Protein AF-A0A661CD72-F1 (afdb_monomer)

Solvent-accessible surface area (backbone atoms only — not comparable to full-atom values): 7398 Å² total; per-residue (Å²): 133,91,48,79,47,77,49,76,44,62,72,29,41,49,78,42,43,16,48,52,50,24,50,52,49,65,44,12,59,56,70,74,52,71,50,67,58,40,81,94,73,77,86,70,86,65,49,59,86,36,34,64,46,41,31,49,52,61,67,68,39,82,72,33,51,35,37,39,39,34,20,54,26,34,47,82,48,103,62,37,39,30,32,62,27,31,40,39,37,36,52,82,50,101,55,30,26,34,42,34,40,39,30,44,60,89,35,50,51,63,87,63,80,88,53,49,67,61,50,50,51,52,50,52,52,52,52,28,60,76,58,72,33,80,131

Mean predicted aligned error: 6.31 Å

Sequence (135 aa):
MSHIIEVVFEDVFVDSVGTLLKELCKAGKPITNYSLSADWEIEAEIDWQSAESITQCLKTCTNCWSFFINLSELNIIKHLSIKNCSIQVLQYDLKKYDVNLNFKWEDIRLRDSTDFVETLMKFSRNMAFKYGIMP

Structure (mmCIF, N/CA/C/O backbone):
data_AF-A0A661CD72-F1
#
_entry.id   AF-A0A661CD72-F1
#
loop_
_atom_site.group_PDB
_atom_site.id
_atom_site.type_symbol
_atom_site.label_atom_id
_atom_site.label_alt_id
_atom_site.label_comp_id
_atom_site.label_asym_id
_atom_site.label_entity_id
_atom_site.label_seq_id
_atom_site.pdbx_PDB_ins_code
_atom_site.Cartn_x
_atom_site.Cartn_y
_atom_site.Cartn_z
_atom_site.occupancy
_atom_site.B_iso_or_equiv
_atom_site.auth_seq_id
_atom_site.auth_comp_id
_atom_site.auth_asym_id
_atom_site.auth_atom_id
_atom_site.pdbx_PDB_model_num
ATOM 1 N N . MET A 1 1 ? 7.784 -18.145 -17.004 1.00 52.91 1 MET A N 1
ATOM 2 C CA . MET A 1 1 ? 7.058 -18.379 -15.739 1.00 52.91 1 MET A CA 1
ATOM 3 C C . MET A 1 1 ? 6.796 -17.015 -15.12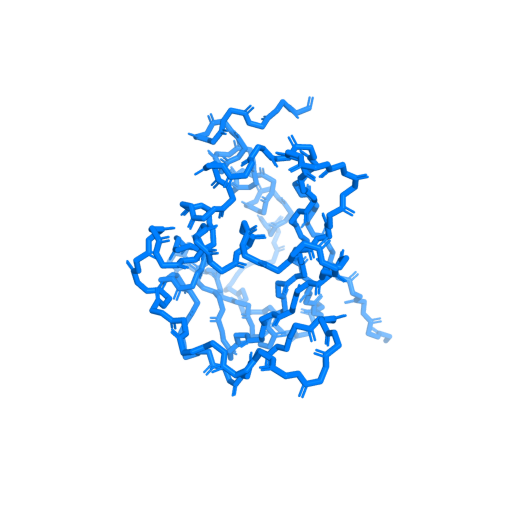9 1.00 52.91 1 MET A C 1
ATOM 5 O O . MET A 1 1 ? 7.710 -16.204 -15.139 1.00 52.91 1 MET A O 1
ATOM 9 N N . SER A 1 2 ? 5.557 -16.734 -14.727 1.00 75.12 2 SER A N 1
ATOM 10 C CA . SER A 1 2 ? 5.202 -15.487 -14.033 1.00 75.12 2 SER A CA 1
ATOM 11 C C . SER A 1 2 ? 5.618 -15.638 -12.570 1.00 75.12 2 SER A C 1
ATOM 13 O O . SER A 1 2 ? 5.272 -16.645 -11.952 1.00 75.12 2 SER A O 1
ATOM 15 N N . HIS A 1 3 ? 6.412 -14.702 -12.051 1.00 84.00 3 HIS A N 1
ATOM 16 C CA . HIS A 1 3 ? 6.821 -14.673 -10.646 1.00 84.00 3 HIS A CA 1
ATOM 17 C C . HIS A 1 3 ? 6.062 -13.548 -9.951 1.00 84.00 3 HIS A C 1
ATOM 19 O O . HIS A 1 3 ? 6.099 -12.408 -10.416 1.00 84.00 3 HIS A O 1
ATOM 25 N N . ILE A 1 4 ? 5.382 -13.873 -8.854 1.00 88.75 4 ILE A N 1
ATOM 26 C CA . ILE A 1 4 ? 4.769 -12.877 -7.976 1.00 88.75 4 ILE A CA 1
ATOM 27 C C . ILE A 1 4 ? 5.835 -12.426 -6.981 1.00 88.75 4 ILE A C 1
ATOM 29 O O . ILE A 1 4 ? 6.575 -13.248 -6.440 1.00 88.75 4 ILE A O 1
ATOM 33 N N . ILE A 1 5 ? 5.927 -11.116 -6.786 1.00 89.81 5 ILE A N 1
ATOM 34 C CA . ILE A 1 5 ? 6.737 -10.488 -5.752 1.00 89.81 5 ILE A CA 1
ATOM 35 C C . ILE A 1 5 ? 5.787 -9.897 -4.725 1.00 89.81 5 ILE A C 1
ATOM 37 O O . ILE A 1 5 ? 4.822 -9.218 -5.086 1.00 89.81 5 ILE A O 1
ATOM 41 N N . GLU A 1 6 ? 6.107 -10.140 -3.460 1.00 91.94 6 GLU A N 1
ATOM 42 C CA . GLU A 1 6 ? 5.346 -9.662 -2.315 1.00 91.94 6 GLU A CA 1
ATOM 43 C C . GLU A 1 6 ? 6.262 -8.831 -1.414 1.00 91.94 6 GLU A C 1
ATOM 45 O O . GLU A 1 6 ? 7.395 -9.220 -1.116 1.00 91.94 6 GLU A O 1
ATOM 50 N N . VAL A 1 7 ? 5.780 -7.662 -1.000 1.00 91.19 7 VAL A N 1
ATOM 51 C CA . VAL A 1 7 ? 6.399 -6.856 0.057 1.00 91.19 7 VAL A CA 1
ATOM 52 C C . VAL A 1 7 ? 5.406 -6.770 1.200 1.00 91.19 7 VAL A C 1
ATOM 54 O O . VAL A 1 7 ? 4.357 -6.149 1.046 1.00 91.19 7 VAL A O 1
ATOM 57 N N . VAL A 1 8 ? 5.755 -7.384 2.325 1.00 92.88 8 VAL A N 1
ATOM 58 C CA . VAL A 1 8 ? 4.899 -7.495 3.508 1.00 92.88 8 VAL A CA 1
ATOM 59 C C . VAL A 1 8 ? 5.393 -6.520 4.573 1.00 92.88 8 VAL A C 1
ATOM 61 O O . VAL A 1 8 ? 6.566 -6.531 4.949 1.00 92.88 8 VAL A O 1
ATOM 64 N N . PHE A 1 9 ? 4.494 -5.660 5.039 1.00 91.94 9 PHE A N 1
ATOM 65 C CA . PHE A 1 9 ? 4.668 -4.850 6.237 1.00 91.94 9 PHE A CA 1
ATOM 66 C C . PHE A 1 9 ? 3.812 -5.462 7.342 1.00 91.94 9 PHE A C 1
ATOM 68 O O . PHE A 1 9 ? 2.595 -5.288 7.327 1.00 91.94 9 PHE A O 1
ATOM 75 N N . GLU A 1 10 ? 4.439 -6.188 8.260 1.00 90.75 10 GLU A N 1
ATOM 76 C CA . GLU A 1 10 ? 3.732 -6.897 9.329 1.00 90.75 10 GLU A CA 1
ATOM 77 C C . GLU A 1 10 ? 3.401 -5.968 10.503 1.00 90.75 10 GLU A C 1
ATOM 79 O O . GLU A 1 10 ? 4.114 -4.994 10.773 1.00 90.75 10 GLU A O 1
ATOM 84 N N . ASP A 1 11 ? 2.343 -6.303 11.243 1.00 89.25 11 ASP A N 1
ATOM 85 C CA . ASP A 1 11 ? 2.086 -5.757 12.582 1.00 89.25 11 ASP A CA 1
ATOM 86 C C . ASP A 1 11 ? 1.897 -4.218 12.635 1.00 89.25 11 ASP A C 1
ATOM 88 O O . ASP A 1 11 ? 2.148 -3.557 13.652 1.00 89.25 11 ASP A O 1
ATOM 92 N N . VAL A 1 12 ? 1.396 -3.622 11.550 1.00 89.75 12 VAL A N 1
ATOM 93 C CA . VAL A 1 12 ? 1.186 -2.175 11.415 1.00 89.75 12 VAL A CA 1
ATOM 94 C C . VAL A 1 12 ? -0.012 -1.725 12.254 1.00 89.75 12 VAL A C 1
ATOM 96 O O . VAL A 1 12 ? -1.140 -2.189 12.079 1.00 89.75 12 VAL A O 1
ATOM 99 N N . PHE A 1 13 ? 0.201 -0.766 13.156 1.00 87.81 13 PHE A N 1
ATOM 100 C CA . PHE A 1 13 ? -0.883 -0.188 13.955 1.00 87.81 13 PHE A CA 1
ATOM 101 C C . PHE A 1 13 ? -1.903 0.545 13.081 1.00 87.81 13 PHE A C 1
ATOM 103 O O . PHE A 1 13 ? -1.525 1.293 12.181 1.00 87.81 13 PHE A O 1
ATOM 110 N N . VAL A 1 14 ? -3.193 0.408 13.404 1.00 85.56 14 VAL A N 1
ATOM 111 C CA . VAL A 1 14 ? -4.316 0.978 12.631 1.00 85.56 14 VAL A CA 1
ATOM 112 C C . VAL A 1 14 ? -4.139 2.455 12.244 1.00 85.56 14 VAL A C 1
ATOM 114 O O . VAL A 1 14 ? -4.437 2.838 11.114 1.00 85.56 14 VAL A O 1
ATOM 117 N N . ASP A 1 15 ? -3.603 3.283 13.144 1.00 83.00 15 ASP A N 1
ATOM 118 C CA . ASP A 1 15 ? -3.400 4.714 12.887 1.00 83.00 15 ASP A CA 1
ATOM 119 C C . ASP A 1 15 ? -2.252 4.967 11.880 1.00 83.00 15 ASP A C 1
ATOM 121 O O . ASP A 1 15 ? -2.295 5.924 11.098 1.00 83.00 15 ASP A O 1
ATOM 125 N N . SER A 1 16 ? -1.254 4.076 11.834 1.00 90.56 16 SER A N 1
ATOM 126 C CA . SER A 1 16 ? -0.186 4.076 10.825 1.00 90.56 16 SER A CA 1
ATOM 127 C C . SER A 1 16 ? -0.667 3.526 9.480 1.00 90.56 16 SER A C 1
ATOM 129 O O . SER A 1 16 ? -0.263 4.053 8.442 1.00 90.56 16 SER A O 1
ATOM 131 N N . VAL A 1 17 ? -1.561 2.526 9.473 1.00 89.75 17 VAL A N 1
ATOM 132 C CA . VAL A 1 17 ? -2.095 1.908 8.242 1.00 89.75 17 VAL A CA 1
ATOM 133 C C . VAL A 1 17 ? -2.766 2.950 7.351 1.00 89.75 17 VAL A C 1
ATOM 135 O O . VAL A 1 17 ? -2.441 3.035 6.169 1.00 89.75 17 VAL A O 1
ATOM 138 N N . GLY A 1 18 ? -3.651 3.793 7.895 1.00 8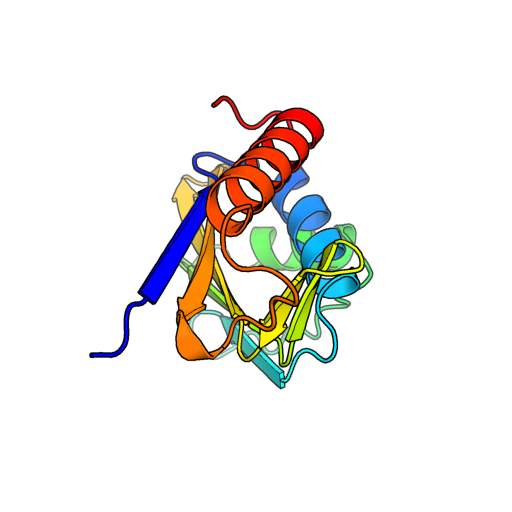9.06 18 GLY A N 1
ATOM 139 C CA . GLY A 1 18 ? -4.333 4.812 7.088 1.00 89.06 18 GLY A CA 1
ATOM 140 C C . GLY A 1 18 ? -3.369 5.807 6.435 1.00 89.06 18 GLY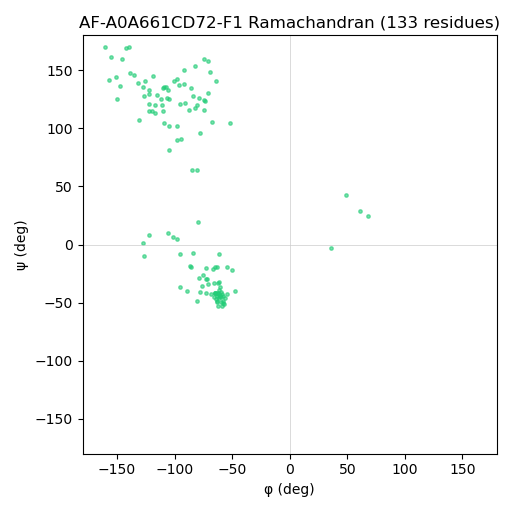 A C 1
ATOM 141 O O . GLY A 1 18 ? -3.547 6.197 5.278 1.00 89.06 18 GLY A O 1
ATOM 142 N N . THR A 1 19 ? -2.293 6.171 7.138 1.00 91.56 19 THR A N 1
ATOM 143 C CA . THR A 1 19 ? -1.261 7.068 6.597 1.00 91.56 19 THR A CA 1
ATOM 144 C C . THR A 1 19 ? -0.398 6.371 5.542 1.00 91.56 19 THR A C 1
ATOM 146 O O . THR A 1 19 ? -0.116 6.967 4.500 1.00 91.56 19 THR A O 1
ATOM 149 N N . LEU A 1 20 ? -0.020 5.111 5.776 1.00 92.31 20 LEU A N 1
ATOM 150 C CA . LEU A 1 20 ? 0.712 4.278 4.820 1.00 92.31 20 LEU A CA 1
ATOM 151 C C . LEU A 1 20 ? -0.088 4.097 3.522 1.00 92.31 20 LEU A C 1
ATOM 153 O O . LEU A 1 20 ? 0.425 4.364 2.435 1.00 92.31 20 LEU A O 1
ATOM 157 N N . LEU A 1 21 ? -1.365 3.722 3.627 1.00 91.00 21 LEU A N 1
ATOM 158 C CA . LEU A 1 21 ? -2.254 3.532 2.480 1.00 91.00 21 LEU A CA 1
ATOM 159 C C . LEU A 1 21 ? -2.469 4.822 1.695 1.00 91.00 21 LEU A C 1
ATOM 161 O O . LEU A 1 21 ? -2.409 4.792 0.468 1.00 91.00 21 LEU A O 1
ATOM 165 N N . LYS A 1 22 ? -2.643 5.963 2.372 1.00 91.88 22 LYS A N 1
ATOM 166 C CA . LYS A 1 22 ? -2.701 7.272 1.710 1.00 91.88 22 LYS A CA 1
ATOM 167 C C . LYS A 1 22 ? -1.451 7.525 0.868 1.00 91.88 22 LYS A C 1
ATOM 169 O O . LYS A 1 22 ? -1.559 8.003 -0.260 1.00 91.88 22 LYS A O 1
ATOM 174 N N . GLU A 1 23 ? -0.259 7.255 1.401 1.00 91.00 23 GLU A N 1
ATOM 175 C CA . GLU A 1 23 ? 0.981 7.481 0.653 1.00 91.00 23 GLU A CA 1
ATOM 176 C C . GLU A 1 23 ? 1.139 6.521 -0.522 1.00 91.00 23 GLU A C 1
ATOM 178 O O . GLU A 1 23 ? 1.462 6.972 -1.623 1.00 91.00 23 GLU A O 1
ATOM 183 N N . LEU A 1 24 ? 0.823 5.240 -0.331 1.00 89.75 24 LEU A N 1
ATOM 184 C CA . LEU A 1 24 ? 0.831 4.244 -1.402 1.00 89.75 24 LEU A CA 1
ATOM 185 C C . LEU A 1 24 ? -0.178 4.590 -2.507 1.00 89.75 24 LEU A C 1
ATOM 187 O O . LEU A 1 24 ? 0.184 4.581 -3.678 1.00 89.75 24 LEU A O 1
ATOM 191 N N . CYS A 1 25 ? -1.399 4.999 -2.159 1.00 88.25 25 CYS A N 1
ATOM 192 C CA . CYS A 1 25 ? -2.435 5.428 -3.110 1.00 88.25 25 CYS A CA 1
ATOM 193 C C . CYS A 1 25 ? -2.148 6.798 -3.745 1.00 88.25 25 CYS A C 1
ATOM 195 O O . CYS A 1 25 ? -2.710 7.160 -4.778 1.00 88.25 25 CYS A O 1
ATOM 197 N N . LYS A 1 26 ? -1.295 7.620 -3.129 1.00 87.62 26 LYS A N 1
ATOM 198 C CA . LYS A 1 26 ? -0.810 8.858 -3.748 1.00 87.62 26 LYS A CA 1
ATOM 199 C C . LYS A 1 26 ? 0.285 8.562 -4.771 1.00 87.62 26 LYS A C 1
ATOM 201 O O . LYS A 1 26 ? 0.297 9.186 -5.830 1.00 87.62 26 LYS A O 1
ATOM 206 N N . ALA A 1 27 ? 1.188 7.639 -4.443 1.00 85.94 27 ALA A N 1
ATOM 207 C CA . ALA A 1 27 ? 2.261 7.177 -5.317 1.00 85.94 27 ALA A CA 1
ATOM 208 C C . ALA A 1 27 ? 1.745 6.290 -6.461 1.00 85.94 27 ALA A C 1
ATOM 210 O O . ALA A 1 27 ? 2.327 6.271 -7.551 1.00 85.94 27 ALA A O 1
ATOM 211 N N . GLY A 1 28 ? 0.651 5.572 -6.215 1.00 78.00 28 GLY A N 1
ATOM 212 C CA . GLY A 1 28 ? -0.001 4.713 -7.179 1.00 78.00 28 GLY A CA 1
ATOM 213 C C . GLY A 1 28 ? -1.337 5.268 -7.635 1.00 78.00 28 GLY A C 1
ATOM 214 O O . GLY A 1 28 ? -2.318 5.236 -6.901 1.00 78.00 28 GLY A O 1
ATOM 215 N N . LYS A 1 29 ? -1.373 5.804 -8.855 1.00 74.31 29 LYS A N 1
ATOM 216 C CA . LYS A 1 29 ? -2.596 6.320 -9.470 1.00 74.31 29 LYS A CA 1
ATOM 217 C C . LYS A 1 29 ? -2.660 5.932 -10.943 1.00 74.31 29 LYS A C 1
ATOM 219 O O . LYS A 1 29 ? -1.626 5.964 -11.611 1.00 74.31 29 LYS A O 1
ATOM 224 N N . PRO A 1 30 ? -3.875 5.719 -11.473 1.00 82.44 30 PRO A N 1
ATOM 225 C CA . PRO A 1 30 ? -5.166 5.612 -10.765 1.00 82.44 30 PRO A CA 1
ATOM 226 C C . PRO A 1 30 ? -5.368 4.323 -9.933 1.00 82.44 30 PRO A C 1
ATOM 228 O O . PRO A 1 30 ? -4.757 3.290 -10.203 1.00 82.44 30 PRO A O 1
ATOM 231 N N . ILE A 1 31 ? -6.273 4.390 -8.944 1.00 83.19 31 ILE A N 1
ATOM 232 C CA . ILE A 1 31 ? -6.896 3.206 -8.320 1.00 83.19 31 ILE A CA 1
ATOM 233 C C . ILE A 1 31 ? -7.920 2.665 -9.317 1.00 83.19 31 ILE A C 1
ATOM 235 O O . ILE A 1 31 ? -8.780 3.417 -9.775 1.00 83.19 31 ILE A O 1
ATOM 239 N N . THR A 1 32 ? -7.813 1.391 -9.685 1.00 79.31 32 THR A N 1
ATOM 240 C CA . THR A 1 32 ? -8.692 0.767 -10.685 1.00 79.31 32 THR A CA 1
ATOM 241 C C . THR A 1 32 ? -9.941 0.169 -10.053 1.00 79.31 32 THR A C 1
ATOM 243 O O . THR A 1 32 ? -11.025 0.302 -10.613 1.00 79.31 32 THR A O 1
ATOM 246 N N . ASN A 1 33 ? -9.803 -0.466 -8.890 1.00 81.94 33 ASN A N 1
ATOM 247 C CA . ASN A 1 33 ? -10.902 -0.915 -8.040 1.00 81.94 33 ASN A CA 1
ATOM 248 C C . ASN A 1 33 ? -10.403 -1.153 -6.602 1.00 81.94 33 ASN A C 1
ATOM 250 O O . ASN A 1 33 ? -9.200 -1.152 -6.332 1.00 81.94 33 ASN A O 1
ATOM 254 N N . TYR A 1 34 ? -11.339 -1.361 -5.680 1.00 84.94 34 TYR A N 1
ATOM 255 C CA . TYR A 1 34 ? -11.062 -1.853 -4.335 1.00 84.94 34 TYR A CA 1
ATOM 256 C C . TYR A 1 34 ? -12.217 -2.745 -3.863 1.00 84.94 34 TYR A C 1
ATOM 258 O O . TYR A 1 34 ? -13.321 -2.666 -4.402 1.00 84.94 34 TYR A O 1
ATOM 266 N N . SER A 1 35 ? -11.966 -3.601 -2.875 1.00 82.06 35 SER A N 1
ATOM 267 C CA . SER A 1 35 ? -12.984 -4.462 -2.267 1.00 82.06 35 SER A CA 1
ATOM 268 C C . SER A 1 35 ? -12.705 -4.693 -0.787 1.00 82.06 35 SER A C 1
ATOM 270 O O . SER A 1 35 ? -11.572 -4.983 -0.401 1.00 82.06 35 SER A O 1
ATOM 272 N N . LEU A 1 36 ? -13.753 -4.620 0.027 1.00 76.38 36 LEU A N 1
ATOM 273 C CA . LEU A 1 36 ? -13.754 -4.997 1.440 1.00 76.38 36 LEU A CA 1
ATOM 274 C C . LEU A 1 36 ? -14.280 -6.430 1.553 1.00 76.38 36 LEU A C 1
ATOM 276 O O . LEU A 1 36 ? -15.276 -6.764 0.922 1.00 76.38 36 LEU A O 1
ATOM 280 N N . SER A 1 37 ? -13.657 -7.266 2.383 1.00 71.62 37 SER A N 1
ATOM 281 C CA . SER A 1 37 ? -14.226 -8.575 2.763 1.00 71.62 37 SER A CA 1
ATOM 282 C C . SER A 1 37 ? -15.299 -8.466 3.855 1.00 71.62 37 SER A C 1
ATOM 284 O O . SER A 1 37 ? -15.591 -9.442 4.541 1.00 71.62 37 SER A O 1
ATOM 286 N N . ALA A 1 38 ? -15.871 -7.274 4.034 1.00 59.75 38 ALA A N 1
ATOM 287 C CA . ALA A 1 38 ? -17.012 -7.062 4.907 1.00 59.75 38 ALA A CA 1
ATOM 288 C C . ALA A 1 38 ? -18.260 -7.723 4.306 1.00 59.75 38 ALA A C 1
ATOM 290 O O . ALA A 1 38 ? -18.419 -7.756 3.084 1.00 59.75 38 ALA A O 1
ATOM 291 N N . ASP A 1 39 ? -19.162 -8.198 5.166 1.00 51.56 39 ASP A N 1
ATOM 292 C CA . ASP A 1 39 ? -20.513 -8.589 4.767 1.00 51.56 39 ASP A CA 1
ATOM 293 C C . ASP A 1 39 ? -21.171 -7.439 3.987 1.00 51.56 39 ASP A C 1
ATOM 295 O O . ASP A 1 39 ? -21.464 -6.407 4.576 1.00 51.56 39 ASP A O 1
ATOM 299 N N . TRP A 1 40 ? -21.258 -7.607 2.662 1.00 46.84 40 TRP A N 1
ATOM 300 C CA . TRP A 1 40 ? -22.186 -7.134 1.612 1.00 46.84 40 TRP A CA 1
ATOM 301 C C . TRP A 1 40 ? -22.827 -5.726 1.668 1.00 46.84 40 TRP A C 1
ATOM 303 O O . TRP A 1 40 ? -23.514 -5.361 0.720 1.00 46.84 40 TRP A O 1
ATOM 313 N N . GLU A 1 41 ? -22.600 -4.913 2.696 1.00 47.53 41 GLU A N 1
ATOM 314 C CA . GLU A 1 41 ? -23.375 -3.699 2.991 1.00 47.53 41 GLU A CA 1
ATOM 315 C C . GLU A 1 41 ? -22.518 -2.435 3.177 1.00 47.53 41 GLU A C 1
AT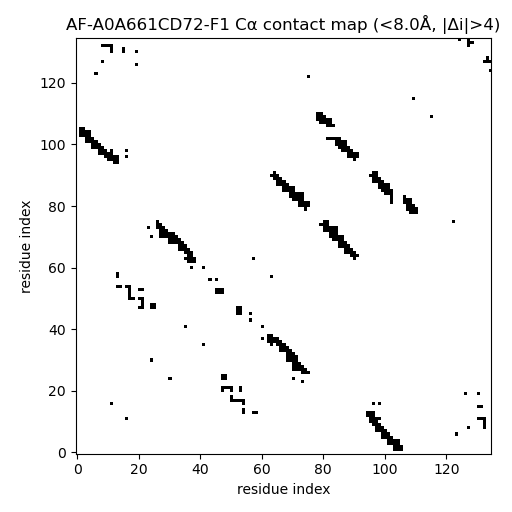OM 317 O O . GLU A 1 41 ? -23.059 -1.356 3.408 1.00 47.53 41 GLU A O 1
ATOM 322 N N . ILE A 1 42 ? -21.189 -2.518 3.040 1.00 54.41 42 ILE A N 1
ATOM 323 C CA . ILE A 1 42 ? -20.311 -1.342 3.150 1.00 54.41 42 ILE A CA 1
ATOM 324 C C . ILE A 1 42 ? -19.835 -0.906 1.759 1.00 54.41 42 ILE A C 1
ATOM 326 O O . ILE A 1 42 ? -18.711 -1.183 1.347 1.00 54.41 42 ILE A O 1
ATOM 330 N N . GLU A 1 43 ? -20.682 -0.159 1.048 1.00 56.19 43 GLU A N 1
ATOM 331 C CA . GLU A 1 43 ? -20.236 0.773 0.001 1.00 56.19 43 GLU A CA 1
ATOM 332 C C . GLU A 1 43 ? -19.757 2.074 0.671 1.00 56.19 43 GLU A C 1
ATOM 334 O O . GLU A 1 43 ? -20.368 3.134 0.550 1.00 56.19 43 GLU A O 1
ATOM 339 N N . ALA A 1 44 ? -18.686 1.999 1.466 1.00 62.16 44 ALA A N 1
ATOM 340 C CA . ALA A 1 44 ? -18.072 3.208 2.000 1.00 62.16 44 ALA A CA 1
ATOM 341 C C . ALA A 1 44 ? -17.304 3.900 0.872 1.00 62.16 44 ALA A C 1
ATOM 343 O O . ALA A 1 44 ? -16.318 3.365 0.373 1.00 62.16 44 ALA A O 1
ATOM 344 N N . GLU A 1 45 ? -17.725 5.101 0.480 1.00 75.44 45 GLU A N 1
ATOM 345 C CA . GLU A 1 45 ? -16.909 5.950 -0.384 1.00 75.44 45 GLU A CA 1
ATOM 346 C C . GLU A 1 45 ? -15.669 6.404 0.406 1.00 75.44 45 GLU A C 1
ATOM 348 O O . GLU A 1 45 ? -15.754 7.218 1.327 1.00 75.44 45 GLU A O 1
ATOM 353 N N . ILE A 1 46 ? -14.509 5.820 0.093 1.00 84.44 46 ILE A N 1
ATOM 354 C CA . ILE A 1 46 ? -13.241 6.125 0.766 1.00 84.44 46 ILE A CA 1
ATOM 355 C C . ILE A 1 46 ? -12.526 7.247 0.011 1.00 84.44 46 ILE A C 1
ATOM 357 O O . ILE A 1 46 ? -12.165 7.094 -1.160 1.00 84.44 46 ILE A O 1
ATOM 361 N N . ASP A 1 47 ? -12.237 8.354 0.699 1.00 89.19 47 ASP A N 1
ATOM 362 C CA . ASP A 1 47 ? -11.305 9.358 0.188 1.00 89.19 47 ASP A CA 1
ATOM 363 C C . ASP A 1 47 ? -9.866 8.866 0.385 1.00 89.19 47 ASP A C 1
ATOM 365 O O . ASP A 1 47 ? -9.239 9.057 1.429 1.00 89.19 47 ASP A O 1
ATOM 369 N N . TRP A 1 48 ? -9.311 8.274 -0.671 1.00 87.19 48 TRP A N 1
ATOM 370 C CA . TRP A 1 48 ? -7.940 7.761 -0.724 1.00 87.19 48 TRP A CA 1
ATOM 371 C C . TRP A 1 48 ? -6.845 8.817 -0.530 1.00 87.19 48 TRP A C 1
ATOM 373 O O . TRP A 1 48 ? -5.663 8.477 -0.457 1.00 87.19 48 TRP A O 1
ATOM 383 N N . GLN A 1 49 ? -7.192 10.105 -0.504 1.00 89.38 49 GLN A N 1
ATOM 384 C CA . GLN A 1 49 ? -6.258 11.190 -0.198 1.00 89.38 49 GLN A CA 1
ATOM 385 C C . GLN A 1 49 ? -6.302 11.611 1.282 1.00 89.38 49 GLN A C 1
ATOM 387 O O . GLN A 1 49 ? -5.419 12.356 1.731 1.00 89.38 49 GLN A O 1
ATOM 392 N N . SER A 1 50 ? -7.258 11.092 2.059 1.00 91.19 50 SER A N 1
ATOM 393 C CA . SER A 1 50 ? -7.441 11.360 3.484 1.00 91.19 50 SER A CA 1
ATOM 394 C C . SER A 1 50 ? -7.105 10.132 4.334 1.00 91.19 50 SER A C 1
ATOM 396 O O . SER A 1 50 ? -7.795 9.117 4.309 1.00 91.19 50 SER A O 1
ATOM 398 N N . ALA A 1 51 ? -6.051 10.242 5.149 1.00 90.81 51 ALA A N 1
ATOM 399 C CA . ALA A 1 51 ? -5.680 9.178 6.084 1.00 90.81 51 ALA A CA 1
ATOM 400 C C . ALA A 1 51 ? -6.792 8.929 7.117 1.00 90.81 51 ALA A C 1
ATOM 402 O O . ALA A 1 51 ? -7.006 7.793 7.519 1.00 90.81 51 ALA A O 1
ATOM 403 N N . GLU A 1 52 ? -7.524 9.976 7.509 1.00 91.38 52 GLU A N 1
ATOM 404 C CA . GLU A 1 52 ? -8.651 9.876 8.435 1.00 91.38 52 GLU A CA 1
ATOM 405 C C . GLU A 1 52 ? -9.812 9.078 7.832 1.00 91.38 52 GLU A C 1
ATOM 407 O O . GLU A 1 52 ? -10.319 8.175 8.491 1.00 91.38 52 GLU A O 1
ATOM 412 N N . SER A 1 53 ? -10.172 9.336 6.567 1.00 89.75 53 SER A N 1
ATOM 413 C CA . SER A 1 53 ? -11.218 8.576 5.862 1.00 89.75 53 SER A CA 1
ATOM 414 C C . SER A 1 53 ? -10.863 7.088 5.770 1.00 89.75 53 SER A C 1
ATOM 416 O O . SER A 1 53 ? -11.682 6.234 6.111 1.00 89.75 53 SER A O 1
ATOM 418 N N . ILE A 1 54 ? -9.615 6.773 5.407 1.00 89.00 54 ILE A N 1
ATOM 419 C CA . ILE A 1 54 ? -9.125 5.389 5.326 1.00 89.00 54 ILE A CA 1
ATOM 420 C C . ILE A 1 54 ? -9.152 4.715 6.706 1.00 89.00 54 ILE A C 1
ATOM 422 O O . ILE A 1 54 ? -9.699 3.622 6.853 1.00 89.00 54 ILE A O 1
ATOM 426 N N . THR A 1 55 ? -8.601 5.364 7.735 1.00 88.56 55 THR A N 1
ATOM 427 C CA . THR A 1 55 ? -8.586 4.832 9.107 1.00 88.56 55 THR A CA 1
ATOM 428 C C . THR A 1 55 ? -9.999 4.627 9.645 1.00 88.56 55 THR A C 1
ATOM 430 O O . THR A 1 55 ? -10.260 3.627 10.312 1.00 88.56 55 THR A O 1
ATOM 433 N N . GLN A 1 56 ? -10.923 5.544 9.351 1.00 86.56 56 GLN A N 1
ATOM 434 C CA . 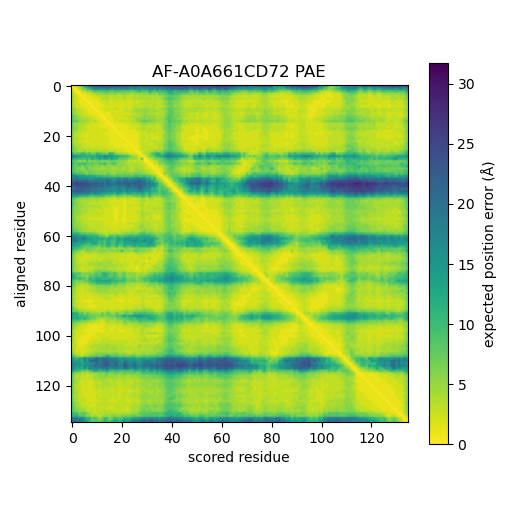GLN A 1 56 ? -12.317 5.412 9.754 1.00 86.56 56 GLN A CA 1
ATOM 435 C C . GLN A 1 56 ? -12.973 4.211 9.072 1.00 86.56 56 GLN A C 1
ATOM 437 O O . GLN A 1 56 ? -13.672 3.455 9.745 1.00 86.56 56 GLN A O 1
ATOM 442 N N . CYS A 1 57 ? -12.709 3.982 7.782 1.00 84.38 57 CYS A N 1
ATOM 443 C CA . CYS A 1 57 ? -13.179 2.786 7.088 1.00 84.38 57 CYS A CA 1
ATOM 444 C C . CYS A 1 57 ? -12.672 1.512 7.779 1.00 84.38 57 CYS A C 1
ATOM 446 O O . CYS A 1 57 ? -13.477 0.656 8.139 1.00 84.38 57 CYS A O 1
ATOM 448 N N . LEU A 1 58 ? -11.366 1.419 8.052 1.00 82.38 58 LEU A N 1
ATOM 449 C CA . LEU A 1 58 ? -10.764 0.262 8.729 1.00 82.38 58 LEU A CA 1
ATOM 450 C C . LEU A 1 58 ? -11.359 0.026 10.128 1.00 82.38 58 LEU A C 1
ATOM 452 O O . LEU A 1 58 ? -11.653 -1.106 10.488 1.00 82.38 58 LEU A O 1
ATOM 456 N N . LYS A 1 59 ? -11.596 1.090 10.906 1.00 79.81 59 LYS A N 1
ATOM 457 C CA . LYS A 1 59 ? -12.195 0.997 12.252 1.00 79.81 59 LYS A CA 1
ATOM 458 C C . LYS A 1 59 ? -13.678 0.619 12.234 1.00 79.81 59 LYS A C 1
ATOM 460 O O . LYS A 1 59 ? -14.143 -0.037 13.160 1.00 79.81 59 LYS A O 1
ATOM 465 N N . THR A 1 60 ? -14.422 1.064 11.221 1.00 77.00 60 THR A N 1
ATOM 466 C CA . THR A 1 60 ? -15.875 0.830 11.114 1.00 77.00 60 THR A CA 1
ATOM 467 C C . THR A 1 60 ? -16.175 -0.580 10.609 1.00 77.00 60 THR A C 1
ATOM 469 O O . THR A 1 60 ? -17.191 -1.168 10.968 1.00 77.00 60 THR A O 1
ATOM 472 N N . CYS A 1 61 ? -15.272 -1.156 9.817 1.00 68.75 61 CYS A N 1
ATOM 473 C CA . CYS A 1 61 ? -15.430 -2.488 9.257 1.00 68.75 61 CYS A CA 1
ATOM 474 C C . CYS A 1 61 ? -14.951 -3.576 10.239 1.00 68.75 61 CYS A C 1
ATOM 476 O O . CYS A 1 61 ? -14.008 -4.306 9.954 1.00 68.75 61 CYS A O 1
ATOM 478 N N . THR A 1 62 ? -15.605 -3.708 11.396 1.00 60.47 62 THR A N 1
ATOM 479 C CA . THR A 1 62 ? -15.210 -4.646 12.470 1.00 60.47 62 THR A CA 1
ATOM 480 C C . THR A 1 62 ? -15.264 -6.130 12.085 1.00 60.47 62 THR A C 1
ATOM 482 O O . THR A 1 62 ? -14.607 -6.938 12.734 1.00 60.47 62 THR A O 1
ATOM 485 N N . ASN A 1 63 ? -16.009 -6.486 11.032 1.00 62.38 63 ASN A N 1
ATOM 486 C CA . ASN A 1 63 ? -16.060 -7.837 10.454 1.00 62.38 63 ASN A CA 1
ATOM 487 C C . ASN A 1 63 ? -15.218 -7.973 9.169 1.00 62.38 63 ASN A C 1
ATOM 489 O O . ASN A 1 63 ? -15.299 -8.992 8.489 1.00 62.38 63 ASN A O 1
ATOM 493 N N . CYS A 1 64 ? -14.449 -6.951 8.784 1.00 63.66 64 CYS A N 1
ATOM 494 C CA . CYS A 1 64 ? -13.658 -6.965 7.558 1.00 63.66 64 CYS A CA 1
ATOM 495 C C . CYS A 1 64 ? -12.234 -7.432 7.841 1.00 63.66 64 CYS A C 1
ATOM 497 O O . CYS A 1 64 ? -11.330 -6.642 8.095 1.00 63.66 64 CYS A O 1
ATOM 499 N N . TRP A 1 65 ? -12.039 -8.740 7.723 1.00 73.06 65 TRP A N 1
ATOM 500 C CA . TRP A 1 65 ? -10.759 -9.414 7.946 1.00 73.06 65 TRP A CA 1
ATOM 501 C C . TRP A 1 65 ? -9.690 -9.057 6.906 1.00 73.06 65 TRP A C 1
ATOM 503 O O . TRP A 1 65 ? -8.496 -9.235 7.137 1.00 73.06 65 TRP A O 1
ATOM 513 N N . SER A 1 66 ? -10.108 -8.574 5.737 1.00 81.88 66 SER A N 1
ATOM 514 C CA . SER A 1 66 ? -9.225 -8.238 4.624 1.00 81.88 66 SER A CA 1
ATOM 515 C C . SER A 1 66 ? -9.773 -7.127 3.734 1.00 81.88 66 SER A C 1
ATOM 517 O O . SER A 1 66 ? -10.974 -7.042 3.469 1.00 81.88 66 SER A O 1
ATOM 519 N N . PHE A 1 67 ? -8.879 -6.292 3.232 1.00 85.56 67 PHE A N 1
ATOM 520 C CA . PHE A 1 67 ? -9.179 -5.208 2.320 1.00 85.56 67 PHE A CA 1
ATOM 521 C C . PHE A 1 67 ? -8.213 -5.238 1.137 1.00 85.56 67 PHE A C 1
ATOM 523 O O . PHE A 1 67 ? -7.026 -5.496 1.313 1.00 85.56 67 PHE A O 1
ATOM 530 N N . PHE A 1 68 ? -8.715 -4.996 -0.070 1.00 89.00 68 PHE A N 1
ATOM 531 C CA . PHE A 1 68 ? -7.923 -5.045 -1.295 1.00 89.00 68 PHE A CA 1
ATOM 532 C C . PHE A 1 68 ? -8.077 -3.754 -2.089 1.00 89.00 68 PHE A C 1
ATOM 534 O O . PHE A 1 68 ? -9.192 -3.283 -2.300 1.00 89.00 68 PHE A O 1
ATOM 541 N N . ILE A 1 69 ? -6.963 -3.224 -2.584 1.00 90.06 69 ILE A N 1
ATOM 542 C CA . ILE A 1 69 ? -6.884 -2.054 -3.461 1.00 90.06 69 ILE A CA 1
ATOM 543 C C . ILE A 1 69 ? -6.075 -2.464 -4.684 1.00 90.06 69 ILE A C 1
ATOM 545 O O . ILE A 1 69 ? -4.953 -2.936 -4.528 1.00 90.06 69 ILE A O 1
ATOM 549 N N . ASN A 1 70 ? -6.580 -2.249 -5.896 1.00 89.75 70 ASN A N 1
ATOM 550 C CA . ASN A 1 70 ? -5.758 -2.391 -7.094 1.00 89.75 70 ASN A CA 1
ATOM 551 C C . ASN A 1 70 ? -5.393 -1.026 -7.667 1.00 89.75 70 ASN A C 1
ATOM 553 O O . ASN A 1 70 ? -6.228 -0.137 -7.848 1.00 89.75 70 ASN A O 1
ATOM 557 N N . LEU A 1 71 ? -4.112 -0.884 -7.977 1.00 89.50 71 LEU A N 1
ATOM 558 C CA . LEU A 1 71 ? -3.501 0.284 -8.582 1.00 89.50 71 LEU A CA 1
ATOM 559 C C . LEU A 1 71 ? -3.111 -0.065 -10.017 1.00 89.50 71 LEU A C 1
ATOM 561 O O . LEU A 1 71 ? -2.500 -1.105 -10.270 1.00 89.50 71 LEU A O 1
ATOM 565 N N . SER A 1 72 ? -3.390 0.821 -10.973 1.00 87.75 72 SER A N 1
ATOM 566 C CA . SER A 1 72 ? -2.919 0.613 -12.349 1.00 87.75 72 SER A CA 1
ATOM 567 C C . SER A 1 72 ? -1.394 0.679 -12.448 1.00 87.75 72 SER A C 1
ATOM 569 O O . SER A 1 72 ? -0.791 0.012 -13.287 1.00 87.75 72 SER A O 1
ATOM 571 N N . GLU A 1 73 ? -0.774 1.516 -11.616 1.00 90.31 73 GLU A N 1
ATOM 572 C CA . GLU A 1 73 ? 0.671 1.700 -11.527 1.00 90.31 73 GLU A CA 1
ATOM 573 C C . GLU A 1 73 ? 1.034 2.251 -10.144 1.00 90.31 73 GLU A C 1
ATOM 575 O O . GLU A 1 73 ? 0.313 3.102 -9.633 1.00 90.31 73 GLU A O 1
ATOM 580 N N . LEU A 1 74 ? 2.142 1.792 -9.561 1.00 89.69 74 LEU A N 1
ATOM 581 C CA . LEU A 1 74 ? 2.758 2.293 -8.333 1.00 89.69 74 LEU A CA 1
ATOM 582 C C . LEU A 1 74 ? 4.149 2.849 -8.657 1.00 89.69 74 LEU A C 1
ATOM 584 O O . LEU A 1 74 ? 5.020 2.118 -9.129 1.00 89.69 74 LEU A O 1
ATOM 588 N N . ASN A 1 75 ? 4.373 4.135 -8.382 1.00 88.12 75 ASN A N 1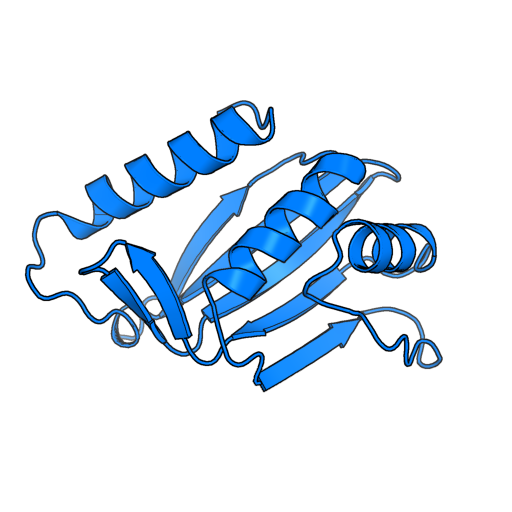
ATOM 589 C CA . ASN A 1 75 ? 5.658 4.794 -8.611 1.00 88.12 75 ASN A CA 1
ATOM 590 C C . ASN A 1 75 ? 6.464 4.857 -7.309 1.00 88.12 75 ASN A C 1
ATOM 592 O O . ASN A 1 75 ? 6.202 5.704 -6.457 1.00 88.12 75 ASN A O 1
ATOM 596 N N . ILE A 1 76 ? 7.450 3.971 -7.159 1.00 78.38 76 ILE A N 1
ATOM 597 C CA . ILE A 1 76 ? 8.271 3.874 -5.942 1.00 78.38 76 ILE A CA 1
ATOM 598 C C . ILE A 1 76 ? 9.367 4.948 -5.932 1.00 78.38 76 ILE A C 1
ATOM 600 O O . ILE A 1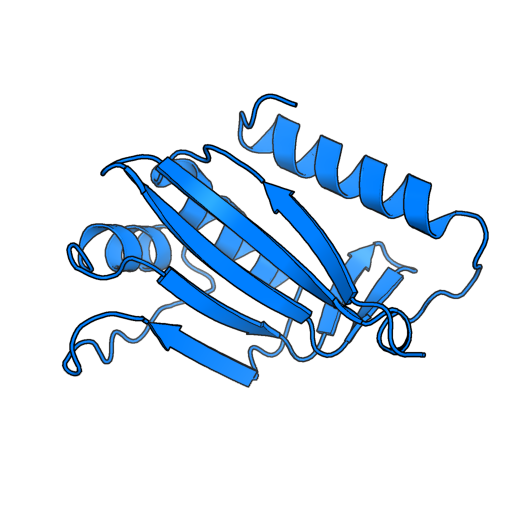 76 ? 9.546 5.670 -4.952 1.00 78.38 76 ILE A O 1
ATOM 604 N N . ILE A 1 77 ? 10.092 5.078 -7.045 1.00 74.06 77 ILE A N 1
ATOM 605 C CA . ILE A 1 77 ? 11.098 6.122 -7.287 1.00 74.06 77 ILE A CA 1
ATOM 606 C C . ILE A 1 77 ? 11.035 6.560 -8.754 1.00 74.06 77 ILE A C 1
ATOM 608 O O . ILE A 1 77 ? 10.425 5.891 -9.583 1.00 74.06 77 ILE A O 1
ATOM 612 N N . LYS A 1 78 ? 11.720 7.657 -9.112 1.00 71.19 78 LYS A N 1
ATOM 613 C CA . LYS A 1 78 ? 11.714 8.261 -10.465 1.00 71.19 78 LYS A CA 1
ATOM 614 C C . LYS A 1 78 ? 11.991 7.277 -11.622 1.00 71.19 78 LYS A C 1
ATOM 616 O O . LYS A 1 78 ? 11.638 7.569 -12.762 1.00 71.19 78 LYS A O 1
ATOM 621 N N . HIS A 1 79 ? 12.634 6.143 -11.347 1.00 75.62 79 HIS A N 1
ATOM 622 C CA . HIS A 1 79 ? 13.029 5.142 -12.343 1.00 75.62 79 HIS A CA 1
ATOM 623 C C . HIS A 1 79 ? 12.460 3.738 -12.090 1.00 75.62 79 HIS A C 1
ATOM 625 O O . HIS A 1 79 ? 12.846 2.811 -12.797 1.00 75.62 79 HIS A O 1
ATOM 631 N N . LEU A 1 80 ? 11.556 3.587 -11.116 1.00 82.19 80 LEU A N 1
ATOM 632 C CA . LEU A 1 80 ? 10.905 2.320 -10.798 1.00 82.19 80 LEU A CA 1
ATOM 633 C C . LEU A 1 80 ? 9.398 2.536 -10.692 1.00 82.19 80 LEU A C 1
ATOM 635 O O . LEU A 1 80 ? 8.915 3.105 -9.706 1.00 82.19 80 LEU A O 1
ATOM 639 N N . SER A 1 81 ? 8.678 2.050 -11.702 1.00 87.25 81 SER A N 1
ATOM 640 C CA . SER A 1 81 ? 7.224 1.937 -11.666 1.00 87.25 81 SER A CA 1
ATOM 641 C C . SER A 1 81 ? 6.791 0.481 -11.806 1.00 87.25 81 SER A C 1
ATOM 643 O O . SER A 1 81 ? 7.437 -0.320 -12.485 1.00 87.25 81 SER A O 1
ATOM 645 N N . ILE A 1 82 ? 5.714 0.132 -11.111 1.00 89.25 82 ILE A N 1
ATOM 646 C CA . ILE A 1 82 ? 5.164 -1.221 -11.049 1.00 89.25 82 ILE A CA 1
ATOM 647 C C . ILE A 1 82 ? 3.724 -1.150 -11.523 1.00 89.25 82 ILE A C 1
ATOM 649 O O . ILE A 1 82 ? 2.900 -0.514 -10.871 1.00 89.25 82 ILE A O 1
ATOM 653 N N . LYS A 1 83 ? 3.403 -1.783 -12.647 1.00 90.38 83 LYS A N 1
ATOM 654 C CA . LYS A 1 83 ? 2.023 -1.869 -13.128 1.00 90.38 83 LYS A CA 1
ATOM 655 C C . LYS A 1 83 ? 1.196 -2.863 -12.325 1.00 90.38 83 LYS A C 1
ATOM 657 O O . LYS A 1 83 ? 1.746 -3.762 -11.704 1.00 90.38 83 LYS A O 1
ATOM 662 N N . ASN A 1 84 ? -0.128 -2.711 -12.389 1.00 90.62 84 ASN A N 1
ATOM 663 C CA . ASN A 1 84 ? -1.088 -3.690 -11.868 1.00 90.62 84 ASN A CA 1
ATOM 664 C C . ASN A 1 84 ? -0.755 -4.139 -10.433 1.00 90.62 84 ASN A C 1
ATOM 666 O O . ASN A 1 84 ? -0.775 -5.327 -10.116 1.00 90.62 84 ASN A O 1
ATOM 670 N N . CYS A 1 85 ? -0.386 -3.179 -9.585 1.00 91.88 85 CYS A N 1
ATOM 671 C CA . CYS A 1 85 ? 0.030 -3.446 -8.217 1.00 91.88 85 CYS A CA 1
ATOM 672 C C . CYS A 1 85 ? -1.211 -3.558 -7.334 1.00 91.88 85 CYS A C 1
ATOM 674 O O . CYS A 1 85 ? -2.055 -2.662 -7.333 1.00 91.88 85 CYS A O 1
ATOM 676 N N . SER A 1 86 ? -1.311 -4.642 -6.576 1.00 93.00 86 SER A N 1
ATOM 677 C CA . SER A 1 86 ? -2.360 -4.817 -5.576 1.00 93.00 86 SER A CA 1
ATOM 678 C C . SER A 1 86 ? -1.814 -4.517 -4.186 1.00 93.00 86 SER A C 1
ATOM 680 O O . SER A 1 86 ? -0.681 -4.870 -3.863 1.00 93.00 86 SER A O 1
ATOM 682 N N . ILE A 1 87 ? -2.627 -3.864 -3.366 1.00 93.44 87 ILE A N 1
ATOM 683 C CA . ILE A 1 87 ? -2.397 -3.685 -1.939 1.00 93.44 87 ILE A CA 1
ATOM 684 C C . ILE A 1 87 ? -3.444 -4.526 -1.229 1.00 93.44 87 ILE A C 1
ATOM 686 O O . ILE A 1 87 ? -4.641 -4.299 -1.402 1.00 93.44 87 ILE A O 1
ATOM 690 N N . GLN A 1 88 ? -3.001 -5.485 -0.437 1.00 92.44 88 GLN A N 1
ATOM 691 C CA . GLN A 1 88 ? -3.850 -6.253 0.454 1.00 92.44 88 GLN A CA 1
ATOM 692 C C . GLN A 1 88 ? -3.569 -5.812 1.888 1.00 92.44 88 GLN A C 1
ATOM 694 O O . GLN A 1 88 ? -2.423 -5.639 2.279 1.00 92.44 88 GLN A O 1
ATOM 699 N N . VAL A 1 89 ? -4.618 -5.618 2.671 1.00 90.94 89 VAL A N 1
ATOM 700 C CA . VAL A 1 89 ? -4.546 -5.254 4.083 1.00 90.94 89 VAL A CA 1
ATOM 701 C C . VAL A 1 89 ? -5.283 -6.334 4.851 1.00 90.94 89 VAL A C 1
ATOM 703 O O . VAL A 1 89 ? -6.455 -6.574 4.575 1.00 90.94 89 VAL A O 1
ATOM 706 N N . LEU A 1 90 ? -4.609 -7.012 5.770 1.00 89.88 90 LEU A N 1
ATOM 707 C CA . LEU A 1 90 ? -5.157 -8.128 6.538 1.00 89.88 90 LEU A CA 1
ATOM 708 C C . LEU A 1 90 ? -5.226 -7.741 8.004 1.00 89.88 90 LEU A C 1
ATOM 710 O O . LEU A 1 90 ? -4.236 -7.288 8.566 1.00 89.88 90 LEU A O 1
ATOM 714 N N . GLN A 1 91 ? -6.386 -7.913 8.628 1.00 86.19 91 GLN A N 1
ATOM 715 C CA . GLN A 1 91 ? -6.541 -7.684 10.057 1.00 86.19 91 GLN A CA 1
ATOM 716 C C . GLN A 1 91 ? -6.193 -8.966 10.818 1.00 86.19 91 GLN A C 1
ATOM 718 O O . GLN A 1 91 ? -6.886 -9.973 10.681 1.00 86.19 9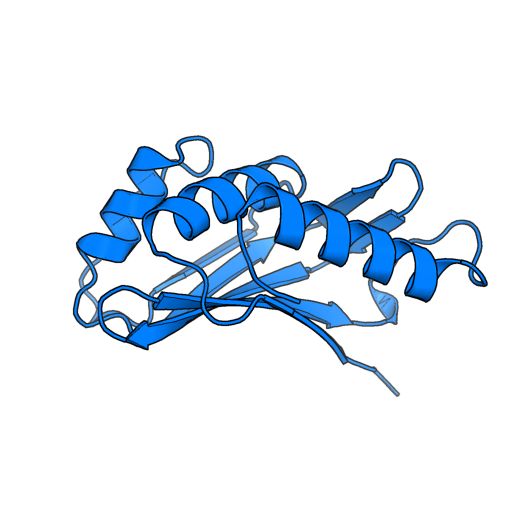1 GLN A O 1
ATOM 723 N N . TYR A 1 92 ? -5.136 -8.924 11.632 1.00 71.88 92 TYR A N 1
ATOM 724 C CA . TYR A 1 92 ? -4.736 -10.053 12.482 1.00 71.88 92 TYR A CA 1
ATOM 725 C C . TYR A 1 92 ? -5.308 -9.936 13.904 1.00 71.88 92 TYR A C 1
ATOM 727 O O . TYR A 1 92 ? -5.714 -10.924 14.510 1.00 71.88 92 TYR A O 1
ATOM 735 N N . ASP A 1 93 ? -5.378 -8.708 14.427 1.00 73.31 93 ASP A N 1
ATOM 736 C CA . ASP A 1 93 ? -5.964 -8.366 15.728 1.00 73.31 93 ASP A CA 1
ATOM 737 C C . ASP A 1 93 ? -6.757 -7.049 15.605 1.00 73.31 93 ASP A C 1
ATOM 739 O O . ASP A 1 93 ? -6.655 -6.322 14.616 1.00 73.31 93 ASP A O 1
ATOM 743 N N . LEU A 1 94 ? -7.523 -6.675 16.630 1.00 74.19 94 LEU A N 1
ATOM 744 C CA . LEU A 1 94 ? -8.353 -5.465 16.666 1.00 74.19 94 LEU A CA 1
ATOM 745 C C . LEU A 1 94 ? -7.582 -4.163 16.375 1.00 74.19 94 LEU A C 1
ATOM 747 O O . LEU A 1 94 ? -8.201 -3.147 16.062 1.00 74.19 94 LEU A O 1
ATOM 751 N N . LYS A 1 95 ? -6.248 -4.154 16.502 1.00 80.12 95 LYS A N 1
ATOM 752 C CA . LYS A 1 95 ? -5.417 -2.943 16.368 1.00 80.12 95 LYS A CA 1
ATOM 753 C C . LYS A 1 95 ? -4.271 -3.039 15.365 1.00 80.12 95 LYS A C 1
ATOM 755 O O . LYS A 1 95 ? -3.654 -2.004 15.096 1.00 80.12 95 LYS A O 1
ATOM 760 N N . LYS A 1 96 ? -3.971 -4.230 14.851 1.00 86.62 96 LYS A N 1
ATOM 761 C CA . LYS A 1 96 ? -2.797 -4.490 14.015 1.00 86.62 96 LYS A CA 1
ATOM 762 C C . LYS A 1 96 ? -3.196 -5.131 12.696 1.00 86.62 96 LYS A C 1
ATOM 764 O O . LYS A 1 96 ? -4.082 -5.987 12.663 1.00 86.62 96 LYS A O 1
ATOM 769 N N . TYR A 1 97 ? -2.517 -4.702 11.644 1.00 89.12 97 TYR A N 1
ATOM 770 C CA . TYR A 1 97 ? -2.769 -5.127 10.282 1.00 89.12 97 TYR A CA 1
ATOM 771 C C . TYR A 1 97 ? -1.460 -5.442 9.576 1.00 89.12 97 TYR A C 1
ATOM 773 O O . TYR A 1 97 ? -0.480 -4.719 9.752 1.00 89.12 97 TYR A O 1
ATOM 781 N N . ASP A 1 98 ? -1.498 -6.432 8.700 1.00 91.94 98 ASP A N 1
ATOM 782 C CA . ASP A 1 98 ? -0.447 -6.634 7.714 1.00 91.94 98 ASP A CA 1
ATOM 783 C C . ASP A 1 98 ? -0.824 -5.891 6.434 1.00 91.94 98 ASP A C 1
ATOM 785 O O . ASP A 1 98 ? -1.988 -5.893 6.020 1.00 91.94 98 ASP A O 1
ATOM 789 N N . VAL A 1 99 ? 0.148 -5.232 5.808 1.00 92.56 99 VAL A N 1
ATOM 790 C CA . VAL A 1 99 ? -0.031 -4.538 4.528 1.00 92.56 99 VAL A CA 1
ATOM 791 C C . VAL A 1 99 ? 0.903 -5.155 3.497 1.00 92.56 99 VAL A C 1
ATOM 793 O O . VAL A 1 99 ? 2.121 -5.025 3.590 1.00 92.56 99 VAL A O 1
ATOM 796 N N . ASN A 1 100 ? 0.320 -5.781 2.481 1.00 93.25 100 ASN A N 1
ATOM 797 C CA . ASN A 1 100 ? 1.021 -6.549 1.461 1.00 93.25 100 ASN A CA 1
ATOM 798 C C . ASN A 1 100 ? 0.916 -5.835 0.117 1.00 93.25 100 ASN A C 1
ATOM 800 O O . ASN A 1 100 ? -0.183 -5.564 -0.364 1.00 93.25 100 ASN A O 1
ATOM 804 N N . LEU A 1 101 ? 2.053 -5.556 -0.513 1.00 93.25 101 LEU A N 1
ATOM 805 C CA . LEU A 1 101 ? 2.115 -5.135 -1.910 1.00 93.25 101 LEU A CA 1
ATOM 806 C C . LEU A 1 101 ? 2.387 -6.364 -2.770 1.00 93.25 101 LEU A C 1
ATOM 808 O O . LEU A 1 101 ? 3.437 -6.978 -2.601 1.00 93.25 101 LEU A O 1
ATOM 812 N N . ASN A 1 102 ? 1.502 -6.680 -3.715 1.00 93.25 102 ASN A N 1
ATOM 813 C CA . ASN A 1 102 ? 1.676 -7.818 -4.619 1.00 93.25 102 ASN A CA 1
ATOM 814 C C . ASN A 1 102 ? 1.658 -7.363 -6.075 1.00 93.25 102 ASN A C 1
ATOM 816 O O . ASN A 1 102 ? 0.740 -6.661 -6.513 1.00 93.25 102 ASN A O 1
ATOM 820 N N . PHE A 1 103 ? 2.659 -7.794 -6.835 1.00 91.75 103 PHE A N 1
ATOM 821 C CA . PHE A 1 103 ? 2.808 -7.482 -8.254 1.00 91.75 103 PHE A CA 1
ATOM 822 C C . PHE A 1 103 ? 3.640 -8.551 -8.959 1.00 91.75 103 PHE A C 1
ATOM 824 O O . PHE A 1 103 ? 4.364 -9.321 -8.327 1.00 91.75 103 PHE A O 1
ATOM 831 N N . LYS A 1 104 ? 3.541 -8.616 -10.286 1.00 90.75 104 LYS A N 1
ATOM 832 C CA . LYS A 1 104 ? 4.295 -9.593 -11.074 1.00 90.75 104 LYS A CA 1
ATOM 833 C C . LYS A 1 104 ? 5.620 -9.011 -11.539 1.00 90.75 104 LYS A C 1
ATOM 835 O O . LYS A 1 104 ? 5.724 -7.813 -11.798 1.00 90.75 104 LYS A O 1
ATOM 840 N N . TRP A 1 105 ? 6.622 -9.868 -11.708 1.00 87.25 105 TRP A N 1
ATOM 841 C CA . TRP A 1 105 ? 7.923 -9.466 -12.244 1.00 87.25 105 TRP A CA 1
ATOM 842 C C . TRP A 1 105 ? 7.795 -8.748 -13.598 1.00 87.25 105 TRP A C 1
ATOM 844 O O . TRP A 1 105 ? 8.421 -7.716 -13.823 1.00 87.25 105 TRP A O 1
ATOM 854 N N . GLU A 1 106 ? 6.938 -9.256 -14.488 1.00 87.75 106 GLU A N 1
ATOM 855 C CA . GLU A 1 106 ? 6.683 -8.667 -15.807 1.00 87.75 106 GLU A CA 1
ATOM 856 C C . GLU A 1 106 ? 6.021 -7.278 -15.775 1.00 87.75 106 GLU A C 1
ATOM 858 O O . GLU A 1 106 ? 6.092 -6.543 -16.762 1.00 87.75 106 GLU A O 1
ATOM 863 N N . ASP A 1 107 ? 5.395 -6.902 -14.659 1.00 89.00 107 ASP A N 1
ATOM 864 C CA . ASP A 1 107 ? 4.751 -5.599 -14.492 1.00 89.00 107 ASP A CA 1
ATOM 865 C C . ASP A 1 107 ? 5.742 -4.501 -14.061 1.00 89.00 107 ASP A C 1
ATOM 867 O O . ASP A 1 107 ? 5.395 -3.314 -14.032 1.00 89.00 107 ASP A O 1
ATOM 871 N N . ILE A 1 108 ? 6.990 -4.868 -13.758 1.00 86.12 108 ILE A N 1
ATOM 872 C CA . ILE A 1 108 ? 8.027 -3.932 -13.338 1.00 86.12 108 ILE A CA 1
ATOM 873 C C . ILE A 1 108 ? 8.629 -3.235 -14.560 1.00 86.12 108 ILE A C 1
ATOM 875 O O . ILE A 1 108 ? 9.245 -3.847 -15.434 1.00 86.12 108 ILE A O 1
ATOM 879 N N . ARG A 1 109 ? 8.526 -1.907 -14.591 1.00 78.56 109 ARG A N 1
ATOM 880 C CA . ARG A 1 109 ? 9.216 -1.058 -15.563 1.00 78.56 109 ARG A CA 1
ATOM 881 C C . ARG A 1 109 ? 10.488 -0.497 -14.940 1.00 78.56 109 ARG A C 1
ATOM 883 O O . ARG A 1 109 ? 10.489 0.586 -14.357 1.00 78.56 109 ARG A O 1
ATOM 890 N N . LEU A 1 110 ? 11.581 -1.237 -15.100 1.00 69.12 110 LEU A N 1
ATOM 891 C CA . LEU A 1 110 ? 12.935 -0.789 -14.767 1.00 69.12 110 LEU A CA 1
ATOM 892 C C . LEU A 1 110 ? 13.655 -0.280 -16.012 1.00 69.12 110 LEU A C 1
ATOM 894 O O . LEU A 1 110 ? 13.530 -0.857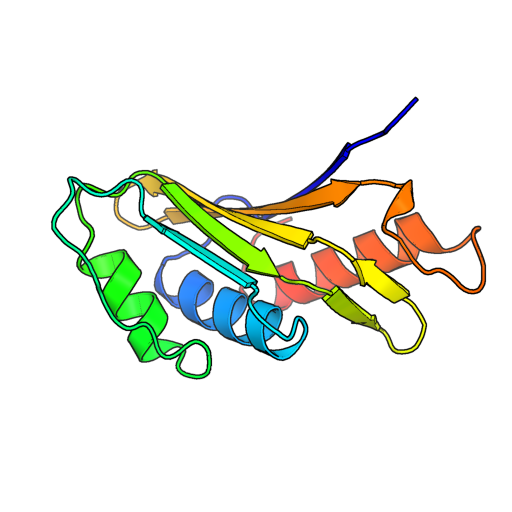 -17.091 1.00 69.12 110 LEU A O 1
ATOM 898 N N . ARG A 1 111 ? 14.452 0.781 -15.853 1.00 58.28 111 ARG A N 1
ATOM 899 C CA . ARG A 1 111 ? 15.433 1.182 -16.874 1.00 58.28 111 ARG A CA 1
ATOM 900 C C . ARG A 1 111 ? 16.778 0.454 -16.732 1.00 58.28 111 ARG A C 1
ATOM 902 O O . ARG A 1 111 ? 17.505 0.423 -17.714 1.00 58.28 111 ARG A O 1
ATOM 909 N N . ASP A 1 112 ? 17.073 -0.137 -15.567 1.00 63.44 112 ASP A N 1
ATOM 910 C CA . ASP A 1 112 ? 18.317 -0.876 -15.290 1.00 63.44 112 ASP A CA 1
ATOM 911 C C . ASP A 1 112 ? 18.061 -1.997 -14.255 1.00 63.44 112 ASP A C 1
ATOM 913 O O . ASP A 1 112 ? 17.478 -1.734 -13.205 1.00 63.44 112 ASP A O 1
ATOM 917 N N . SER A 1 113 ? 18.399 -3.257 -14.557 1.00 59.38 113 SER A N 1
ATOM 918 C CA . SER A 1 113 ? 17.875 -4.442 -13.839 1.00 59.38 113 SER A CA 1
ATOM 919 C C . SER A 1 113 ? 18.629 -4.843 -12.565 1.00 59.38 113 SER A C 1
ATOM 921 O O . SER A 1 113 ? 18.079 -5.579 -11.747 1.00 59.38 113 SER A O 1
ATOM 923 N N . THR A 1 114 ? 19.875 -4.403 -12.391 1.00 63.72 114 THR A N 1
ATOM 924 C CA . THR A 1 114 ? 20.776 -4.909 -11.333 1.00 63.72 114 THR A CA 1
ATOM 925 C C . THR A 1 114 ? 20.430 -4.366 -9.938 1.00 63.72 114 THR A C 1
ATOM 927 O O . THR A 1 114 ? 20.634 -5.057 -8.947 1.00 63.72 114 THR A O 1
ATOM 930 N N . ASP A 1 115 ? 19.799 -3.191 -9.861 1.00 72.75 115 ASP A N 1
ATOM 931 C CA . ASP A 1 115 ? 19.505 -2.478 -8.605 1.00 72.75 115 ASP A CA 1
ATOM 932 C C . ASP A 1 115 ? 18.075 -2.687 -8.076 1.00 72.75 115 ASP A C 1
ATOM 934 O O . ASP A 1 115 ? 17.674 -2.053 -7.096 1.00 72.75 115 ASP A O 1
ATOM 938 N N . PHE A 1 116 ? 17.257 -3.538 -8.708 1.00 78.44 116 PHE A N 1
ATOM 939 C CA . PHE A 1 116 ? 15.834 -3.639 -8.357 1.00 78.44 116 PHE A CA 1
ATOM 940 C C . PHE A 1 116 ? 15.598 -4.096 -6.916 1.00 78.44 116 PHE A C 1
ATOM 942 O O . PHE A 1 116 ? 14.876 -3.429 -6.175 1.00 78.44 116 PHE A O 1
ATOM 949 N N . VAL A 1 117 ? 16.206 -5.216 -6.516 1.00 80.81 117 VAL A N 1
ATOM 950 C CA . VAL A 1 117 ? 16.005 -5.793 -5.178 1.00 80.81 117 VAL A CA 1
ATOM 951 C C . VAL A 1 117 ? 16.503 -4.826 -4.109 1.00 80.81 117 VAL A C 1
ATOM 953 O O . VAL A 1 117 ? 15.792 -4.564 -3.144 1.00 80.81 117 VAL A O 1
ATOM 956 N N . GLU A 1 118 ? 17.676 -4.222 -4.305 1.00 84.12 118 GLU A N 1
ATOM 957 C CA . GLU A 1 118 ? 18.222 -3.231 -3.373 1.00 84.12 118 GLU A CA 1
ATOM 958 C C . GLU A 1 118 ? 17.341 -1.983 -3.274 1.00 84.12 118 GLU A C 1
ATOM 960 O O . GLU A 1 118 ? 17.082 -1.482 -2.177 1.00 84.12 118 GLU A O 1
ATOM 965 N N . THR A 1 119 ? 16.827 -1.503 -4.409 1.00 84.69 119 THR A N 1
ATOM 966 C CA . THR A 1 119 ? 15.894 -0.373 -4.460 1.00 84.69 119 THR A CA 1
ATOM 967 C C . THR A 1 119 ? 14.612 -0.692 -3.702 1.00 84.69 119 THR A C 1
ATOM 969 O O . THR A 1 119 ? 14.161 0.125 -2.896 1.00 84.69 119 THR A O 1
ATOM 972 N N . LEU A 1 120 ? 14.043 -1.878 -3.928 1.00 86.06 120 LEU A N 1
ATOM 973 C CA . LEU A 1 120 ? 12.830 -2.327 -3.259 1.00 86.06 120 LEU A CA 1
ATOM 974 C C . LEU A 1 120 ? 13.068 -2.466 -1.752 1.00 86.06 120 LEU A C 1
ATOM 976 O O . LEU A 1 120 ? 12.312 -1.909 -0.967 1.00 86.06 120 LEU A O 1
ATOM 980 N N . MET A 1 121 ? 14.171 -3.096 -1.338 1.00 86.12 121 MET A N 1
ATOM 981 C CA . MET A 1 121 ? 14.552 -3.207 0.073 1.00 86.12 121 MET A CA 1
ATOM 982 C C . MET A 1 121 ? 14.739 -1.839 0.733 1.00 86.12 121 MET A C 1
ATOM 984 O O . MET A 1 121 ? 14.296 -1.627 1.862 1.00 86.12 121 MET A O 1
ATOM 988 N N . LYS A 1 122 ? 15.390 -0.892 0.049 1.00 88.25 122 LYS A N 1
ATOM 989 C CA . LYS A 1 122 ? 15.591 0.471 0.556 1.00 88.25 122 LYS A CA 1
ATOM 990 C C . LYS A 1 122 ? 14.265 1.211 0.701 1.00 88.25 122 LYS A C 1
ATOM 992 O O . LYS A 1 122 ? 14.057 1.888 1.705 1.00 88.25 122 LYS A O 1
ATOM 997 N N . PHE A 1 123 ? 13.370 1.066 -0.273 1.00 87.50 123 PHE A N 1
ATOM 998 C CA . PHE A 1 123 ? 12.013 1.593 -0.193 1.00 87.50 123 PHE A CA 1
ATOM 999 C C . PHE A 1 123 ? 11.260 1.011 1.009 1.00 87.50 123 PHE A C 1
ATOM 1001 O O . PHE A 1 123 ? 10.784 1.781 1.844 1.00 87.50 123 PHE A O 1
ATOM 1008 N N . SER A 1 124 ? 11.225 -0.317 1.147 1.00 88.62 124 SER A N 1
ATOM 1009 C CA . SER A 1 124 ? 10.516 -0.991 2.236 1.00 88.62 124 SER A CA 1
ATOM 1010 C C . SER A 1 124 ? 11.060 -0.581 3.602 1.00 88.62 124 SER A C 1
ATOM 1012 O O . SER A 1 124 ? 10.287 -0.216 4.479 1.00 88.62 124 SER A O 1
ATOM 1014 N N . ARG A 1 125 ? 12.386 -0.522 3.778 1.00 89.50 125 ARG A N 1
ATOM 1015 C CA . ARG A 1 125 ? 13.007 -0.060 5.034 1.00 89.50 125 ARG A CA 1
ATOM 1016 C C . ARG A 1 125 ? 12.646 1.383 5.375 1.00 89.50 125 ARG A C 1
ATOM 1018 O O . ARG A 1 125 ? 12.349 1.678 6.528 1.00 89.50 125 ARG A O 1
ATOM 1025 N N . ASN A 1 126 ? 12.659 2.277 4.387 1.00 89.12 126 ASN A N 1
ATOM 1026 C CA . ASN A 1 126 ? 12.304 3.678 4.604 1.00 89.12 126 ASN A CA 1
ATOM 1027 C C . ASN A 1 126 ? 10.831 3.834 5.000 1.00 89.12 126 ASN A C 1
ATOM 1029 O O . ASN A 1 126 ? 10.530 4.611 5.904 1.00 89.12 126 ASN A O 1
ATOM 1033 N N . MET A 1 127 ? 9.928 3.092 4.349 1.00 87.62 127 MET A N 1
ATOM 1034 C CA . MET A 1 127 ? 8.510 3.061 4.718 1.00 87.62 127 MET A CA 1
ATOM 1035 C C . MET A 1 127 ? 8.329 2.490 6.126 1.00 87.62 127 MET A C 1
ATOM 1037 O O . MET A 1 127 ? 7.685 3.124 6.957 1.00 87.62 127 MET A O 1
ATOM 1041 N N . ALA A 1 128 ? 8.962 1.354 6.426 1.00 87.38 128 ALA A N 1
ATOM 1042 C CA . ALA A 1 128 ? 8.870 0.712 7.731 1.00 87.38 128 ALA A CA 1
ATOM 1043 C C . ALA A 1 128 ? 9.318 1.651 8.862 1.00 87.38 128 ALA A C 1
ATOM 1045 O O . ALA A 1 128 ? 8.556 1.924 9.790 1.00 87.38 128 ALA A O 1
ATOM 1046 N N . PHE A 1 129 ? 10.502 2.255 8.719 1.00 87.62 129 PHE A N 1
ATOM 1047 C CA . PHE A 1 129 ? 11.032 3.222 9.679 1.00 87.62 129 PHE A CA 1
ATOM 1048 C C . PHE A 1 129 ? 10.101 4.424 9.877 1.00 87.62 129 PHE A C 1
ATOM 1050 O O . PHE A 1 129 ? 9.840 4.832 11.008 1.00 87.62 129 PHE A O 1
ATOM 1057 N N . LYS A 1 130 ? 9.567 4.980 8.783 1.00 88.19 130 LYS A N 1
ATOM 1058 C CA . LYS A 1 130 ? 8.678 6.147 8.820 1.00 88.19 130 LYS A CA 1
ATOM 1059 C C . LYS A 1 130 ? 7.392 5.893 9.610 1.00 88.19 130 LYS A C 1
ATOM 1061 O O . LYS A 1 130 ? 6.877 6.822 10.227 1.00 88.19 130 LYS A O 1
ATOM 1066 N N . TYR A 1 131 ? 6.889 4.662 9.589 1.00 85.81 131 TYR A N 1
ATOM 1067 C CA . TYR A 1 131 ? 5.619 4.294 10.218 1.00 85.81 131 TYR A CA 1
ATOM 1068 C C . TYR A 1 131 ? 5.767 3.487 11.509 1.00 85.81 131 TYR A C 1
ATOM 1070 O O . TYR A 1 131 ? 4.766 3.005 12.039 1.00 85.81 131 TYR A O 1
ATOM 1078 N N . GLY A 1 132 ? 6.993 3.378 12.033 1.00 82.56 132 GLY A N 1
ATOM 1079 C CA . GLY A 1 132 ? 7.275 2.658 13.275 1.00 82.56 132 GLY A CA 1
ATOM 1080 C C . GLY A 1 132 ? 7.070 1.147 13.163 1.00 82.56 132 GLY A C 1
ATOM 1081 O O . GLY A 1 132 ? 6.803 0.497 14.170 1.00 82.56 132 GLY A O 1
ATOM 1082 N N . ILE A 1 133 ? 7.172 0.602 11.951 1.00 82.44 133 ILE A N 1
ATOM 1083 C CA . ILE A 1 133 ? 7.087 -0.831 11.675 1.00 82.44 133 ILE A CA 1
ATOM 1084 C C . ILE A 1 133 ? 8.474 -1.406 11.969 1.00 82.44 133 ILE A C 1
ATOM 1086 O O . ILE A 1 133 ? 9.465 -0.972 11.371 1.00 82.44 133 ILE A O 1
ATOM 1090 N N . MET A 1 134 ? 8.565 -2.306 12.948 1.00 64.50 134 MET A N 1
ATOM 1091 C CA . MET A 1 134 ? 9.843 -2.916 13.316 1.00 64.50 134 MET A CA 1
ATOM 1092 C C . MET A 1 134 ? 10.296 -3.879 12.202 1.00 64.50 134 MET A C 1
ATOM 1094 O O . MET A 1 134 ? 9.473 -4.667 11.744 1.00 64.50 134 MET A O 1
ATOM 1098 N N . PRO A 1 135 ? 11.554 -3.782 11.729 1.00 51.81 135 PRO A N 1
ATOM 1099 C CA . PRO A 1 135 ? 12.109 -4.679 10.717 1.00 51.81 135 PRO A CA 1
ATOM 1100 C C . PRO A 1 135 ? 12.494 -6.056 11.267 1.00 51.81 135 PRO A C 1
ATOM 1102 O O . PRO A 1 135 ? 12.715 -6.174 12.495 1.00 51.81 135 PRO A O 1
#

pLDDT: mean 82.2, std 11.15, range [46.84, 93.44]

Nearest PDB structures (foldseek):
  6d7y-assembly2_B  TM=7.595E-01  e=4.828E-06  Enterobacter cloacae
  4rej-assembly1_A  TM=3.221E-01  e=2.919E-03  Panax ginseng
  5ae1-assembly2_C  TM=4.114E-01  e=1.494E-02  Cavia porcellus
  5ae3-assembly1_C  TM=4.294E-01  e=5.243E-02  Cavia porcellus
  8qhh-assembly1_A  TM=3.081E-01  e=1.317E-02  Actinidia deliciosa

Foldseek 3Di:
DKDKDKDKQWFFFLLLVLVLQLVQPVQFPDWPDKDFPAPPPDPQPAPSNDSVSSSVVVLVRQVGQKIKIWGQWGHLDPFKIFGRWMWMWGDPDNTTIMIMIMGIPVRIRGPDDPCVVVSVVVSSVVSCVVRVRDD

Secondary structure (DSSP, 8-state):
---EEEEEEEEEEHHHHHHHHHHHHHHS--EEEEEE-S-S-------TT-HHHHHHHHHH-TT--EEEEEEEEEEEETTEEEEEEEEEEEEEETTEEEEEEEEEGGGEEES-STTHHHHHHHHHHHHHHHTT---

Radius of gyration: 14.69 Å; Cα contacts (8 Å, |Δi|>4): 244; chains: 1; bounding box: 44×30×34 Å